Protein AF-A0A7Y1UC31-F1 (afdb_monomer_lite)

Structure (mmCIF, N/CA/C/O backbone):
data_AF-A0A7Y1UC31-F1
#
_entry.id   AF-A0A7Y1UC31-F1
#
loop_
_atom_site.group_PDB
_atom_site.id
_atom_site.type_symbol
_atom_site.label_atom_id
_atom_site.label_alt_id
_atom_site.label_comp_id
_atom_site.label_asym_id
_atom_site.label_entity_id
_atom_site.label_seq_id
_atom_site.pdbx_PDB_ins_code
_atom_site.Cartn_x
_atom_site.Cartn_y
_atom_site.Cartn_z
_atom_site.occupancy
_atom_site.B_iso_or_equiv
_atom_site.auth_seq_id
_atom_site.auth_comp_id
_atom_site.auth_asym_id
_atom_site.auth_atom_id
_atom_site.pdbx_PDB_model_num
ATOM 1 N N . MET A 1 1 ? -0.545 -7.741 11.099 1.00 80.56 1 MET A N 1
ATOM 2 C CA . MET A 1 1 ? -1.827 -8.349 10.677 1.00 80.56 1 MET A CA 1
ATOM 3 C C . MET A 1 1 ? -1.901 -8.213 9.181 1.00 80.56 1 MET A C 1
ATOM 5 O O . MET A 1 1 ? -1.571 -7.141 8.699 1.00 80.56 1 MET A O 1
ATOM 9 N N . GLN A 1 2 ? -2.310 -9.262 8.471 1.00 84.81 2 GLN A N 1
ATOM 10 C CA . GLN A 1 2 ? -2.286 -9.277 7.010 1.00 84.81 2 GLN A CA 1
ATOM 11 C C . GLN A 1 2 ? -3.674 -8.972 6.447 1.00 84.81 2 GLN A C 1
ATOM 13 O O . GLN A 1 2 ? -4.667 -9.554 6.890 1.00 84.81 2 GLN A O 1
ATOM 18 N N . LEU A 1 3 ? -3.747 -8.042 5.497 1.00 90.06 3 LEU A N 1
ATOM 19 C CA . LEU A 1 3 ? -4.995 -7.600 4.880 1.00 90.06 3 LEU A CA 1
ATOM 20 C C . LEU A 1 3 ? -4.835 -7.474 3.365 1.00 90.06 3 LEU A C 1
ATOM 22 O O . LEU A 1 3 ? -3.748 -7.207 2.862 1.00 90.06 3 LEU A O 1
ATOM 26 N N . LYS A 1 4 ? -5.944 -7.644 2.642 1.00 92.25 4 LYS A N 1
ATOM 27 C CA . LYS A 1 4 ? -6.032 -7.404 1.198 1.00 92.25 4 LYS A CA 1
ATOM 28 C C . LYS A 1 4 ? -6.689 -6.067 0.930 1.00 92.25 4 LYS A C 1
ATOM 30 O O . LYS A 1 4 ? -7.723 -5.762 1.524 1.00 92.25 4 LYS A O 1
ATOM 35 N N . GLY A 1 5 ? -6.148 -5.314 -0.016 1.00 93.69 5 GLY A N 1
ATOM 36 C CA . GLY A 1 5 ? -6.788 -4.094 -0.481 1.00 93.69 5 GLY A CA 1
ATOM 37 C C . GLY A 1 5 ? -6.381 -3.703 -1.891 1.00 93.69 5 GLY A C 1
ATOM 38 O O . GLY A 1 5 ? -5.466 -4.272 -2.480 1.00 93.69 5 GLY A O 1
ATOM 39 N N . LEU A 1 6 ? -7.110 -2.733 -2.430 1.00 94.00 6 LEU A N 1
ATOM 40 C CA . LEU A 1 6 ? -6.914 -2.196 -3.768 1.00 94.00 6 LEU A CA 1
ATOM 41 C C . LEU A 1 6 ? -6.015 -0.966 -3.706 1.00 94.00 6 LEU A C 1
ATOM 43 O O . LEU A 1 6 ? -6.310 -0.022 -2.975 1.00 94.00 6 LEU A O 1
ATOM 47 N N . VAL A 1 7 ? -4.964 -0.930 -4.514 1.00 92.06 7 VAL A N 1
ATOM 48 C CA . VAL A 1 7 ? -4.100 0.244 -4.631 1.00 92.06 7 VAL A CA 1
ATOM 49 C C . VAL A 1 7 ? -4.851 1.338 -5.386 1.00 92.06 7 VAL A C 1
ATOM 51 O O . VAL A 1 7 ? -5.122 1.215 -6.580 1.00 92.06 7 VAL A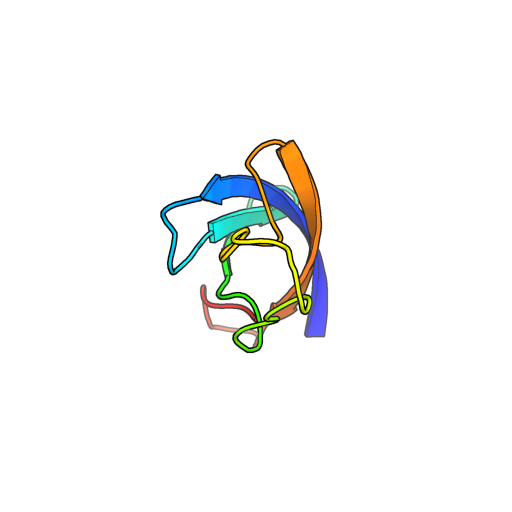 O 1
ATOM 54 N N . THR A 1 8 ? -5.188 2.425 -4.698 1.00 92.38 8 THR A N 1
ATOM 55 C CA . THR A 1 8 ? -5.916 3.569 -5.270 1.00 92.38 8 THR A CA 1
ATOM 56 C C . THR A 1 8 ? -4.976 4.683 -5.718 1.00 92.38 8 THR A C 1
ATOM 58 O O . THR A 1 8 ? -5.284 5.411 -6.661 1.00 92.38 8 THR A O 1
ATOM 61 N N . LYS A 1 9 ? -3.811 4.811 -5.074 1.00 89.94 9 LYS A N 1
ATOM 62 C CA . LYS A 1 9 ? -2.760 5.769 -5.443 1.00 89.94 9 LYS A CA 1
ATOM 63 C C . LYS A 1 9 ? -1.389 5.129 -5.313 1.00 89.94 9 LYS A C 1
ATOM 65 O O . LYS A 1 9 ? -1.153 4.365 -4.385 1.00 89.94 9 LYS A O 1
ATOM 70 N N . SER A 1 10 ? -0.468 5.495 -6.200 1.00 84.25 10 SER A N 1
ATOM 71 C CA . SER A 1 10 ? 0.941 5.126 -6.086 1.00 84.25 10 SER A CA 1
ATOM 72 C C . SER A 1 10 ? 1.819 6.343 -6.362 1.00 84.25 10 SER A C 1
ATOM 74 O O . SER A 1 10 ? 1.797 6.905 -7.453 1.00 84.25 10 SER A O 1
ATOM 76 N N . THR A 1 11 ? 2.565 6.774 -5.347 1.00 80.00 11 THR A N 1
ATOM 77 C CA . THR A 1 11 ? 3.435 7.965 -5.362 1.00 80.00 11 THR A CA 1
ATOM 78 C C . THR A 1 11 ? 4.920 7.599 -5.484 1.00 80.00 11 THR A C 1
ATOM 80 O O . THR A 1 11 ? 5.799 8.365 -5.100 1.00 80.00 11 THR A O 1
ATOM 83 N N . GLY A 1 12 ? 5.226 6.404 -6.001 1.00 72.06 12 GLY A N 1
ATOM 84 C CA . GLY A 1 12 ? 6.588 5.925 -6.275 1.00 72.06 12 GLY A CA 1
ATOM 85 C C . GLY A 1 12 ? 7.370 5.419 -5.056 1.00 72.06 12 GLY A C 1
ATOM 86 O O . GLY A 1 12 ? 8.151 4.483 -5.197 1.00 72.06 12 GLY A O 1
ATOM 87 N N . SER A 1 13 ? 7.137 5.982 -3.867 1.00 75.31 13 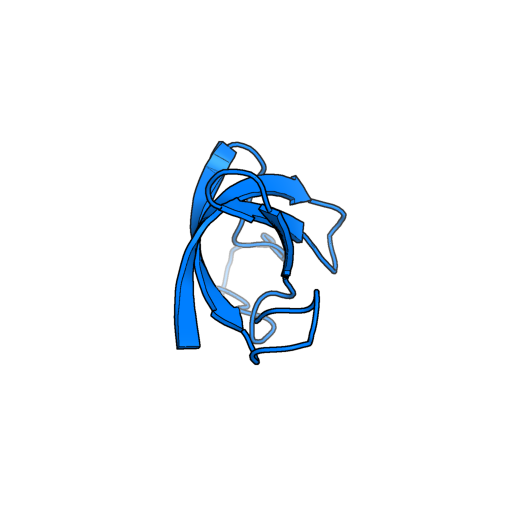SER A N 1
ATOM 88 C CA . SER A 1 13 ? 7.745 5.528 -2.598 1.00 75.31 13 SER A CA 1
ATOM 89 C C . SER A 1 13 ? 6.730 4.913 -1.631 1.00 75.31 13 SER A C 1
ATOM 91 O O . SER A 1 13 ? 7.081 4.052 -0.829 1.00 75.31 13 SER A O 1
ATOM 93 N N . SER A 1 14 ? 5.476 5.352 -1.715 1.00 84.94 14 SER A N 1
ATOM 94 C CA . SER A 1 14 ? 4.343 4.865 -0.931 1.00 84.94 14 SER A CA 1
ATOM 95 C C . SER A 1 14 ? 3.107 4.773 -1.819 1.00 84.94 14 SER A C 1
ATOM 97 O O . SER A 1 14 ? 2.941 5.556 -2.765 1.00 84.94 14 SER A O 1
ATOM 99 N N . SER A 1 15 ? 2.250 3.811 -1.512 1.00 90.31 15 SER A N 1
ATOM 100 C CA . SER A 1 15 ? 1.003 3.532 -2.210 1.00 90.31 15 SER A CA 1
ATOM 101 C C . SER A 1 15 ? -0.144 3.548 -1.207 1.00 90.31 15 SER A C 1
ATOM 103 O O . SER A 1 15 ? 0.008 3.074 -0.086 1.00 90.31 15 SER A O 1
ATOM 105 N N . ILE A 1 16 ? -1.293 4.090 -1.597 1.00 92.19 16 ILE A N 1
ATOM 106 C CA . ILE A 1 16 ? -2.501 4.043 -0.774 1.00 92.19 16 ILE A CA 1
ATOM 107 C C . ILE A 1 16 ? -3.290 2.807 -1.162 1.00 92.19 16 ILE A C 1
ATOM 109 O O . ILE A 1 16 ? -3.638 2.629 -2.331 1.00 92.19 16 ILE A O 1
ATOM 113 N N . VAL A 1 17 ? -3.556 1.963 -0.174 1.00 92.81 17 VAL A N 1
ATOM 114 C CA . VAL A 1 17 ? -4.288 0.714 -0.318 1.00 92.81 17 VAL A CA 1
ATOM 115 C C . VAL A 1 17 ? -5.616 0.846 0.411 1.00 92.81 17 VAL A C 1
ATOM 117 O O . VAL A 1 17 ? -5.664 1.067 1.618 1.00 92.81 17 VAL A O 1
ATOM 120 N N . LYS A 1 18 ? -6.715 0.708 -0.324 1.00 93.12 18 LYS A N 1
ATOM 121 C CA . LYS A 1 18 ? -8.069 0.738 0.219 1.00 93.12 18 LYS A CA 1
ATOM 122 C C . LYS A 1 18 ? -8.534 -0.676 0.548 1.00 93.12 18 LYS A C 1
ATOM 124 O O . LYS A 1 18 ? -8.632 -1.520 -0.343 1.00 93.12 18 LYS A O 1
ATOM 129 N N . ALA A 1 19 ? -8.862 -0.920 1.811 1.00 91.81 19 ALA A N 1
ATOM 130 C CA . ALA A 1 19 ? -9.404 -2.184 2.292 1.00 91.81 19 ALA A CA 1
ATOM 131 C C . ALA A 1 19 ? -10.736 -1.928 3.014 1.00 91.81 19 ALA A C 1
ATOM 133 O O . ALA A 1 19 ? -10.778 -1.445 4.147 1.00 91.81 19 ALA A O 1
ATOM 134 N N . GLY A 1 20 ? -11.844 -2.220 2.325 1.00 88.69 20 GLY A N 1
ATOM 135 C CA . GLY A 1 20 ? -13.187 -1.861 2.788 1.00 88.69 20 GLY A CA 1
ATOM 136 C C .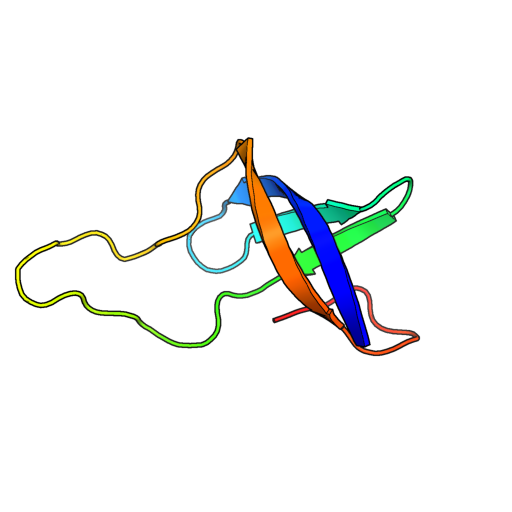 GLY A 1 20 ? -13.380 -0.340 2.840 1.00 88.69 20 GLY A C 1
ATOM 137 O O . GLY A 1 20 ? -13.164 0.349 1.841 1.00 88.69 20 GLY A O 1
ATOM 138 N N . ASP A 1 21 ? -13.763 0.170 4.011 1.00 87.81 21 ASP A N 1
ATOM 139 C CA . ASP A 1 21 ? -13.965 1.602 4.287 1.00 87.81 21 ASP A CA 1
ATOM 140 C C . ASP A 1 21 ? -12.706 2.327 4.794 1.00 87.81 21 ASP A C 1
ATOM 142 O O . ASP A 1 21 ? -12.746 3.531 5.033 1.00 87.81 21 ASP A O 1
ATOM 146 N N . LYS A 1 22 ? -11.580 1.620 4.953 1.00 88.88 22 LYS A N 1
ATOM 147 C CA . LYS A 1 22 ? -10.316 2.203 5.423 1.00 88.88 22 LYS A CA 1
ATOM 148 C C . LYS A 1 22 ? -9.290 2.300 4.301 1.00 88.88 22 LYS A C 1
ATOM 150 O O . LYS A 1 22 ? -9.220 1.440 3.421 1.00 88.88 22 LYS A O 1
ATOM 155 N N . GLU A 1 23 ? -8.470 3.339 4.365 1.00 91.44 23 GLU A N 1
ATOM 156 C CA . GLU A 1 23 ? -7.302 3.526 3.510 1.00 91.44 23 GLU A CA 1
ATOM 157 C C . GLU A 1 23 ? -6.035 3.400 4.353 1.00 91.44 23 GLU A C 1
ATOM 159 O O . GLU A 1 23 ? -5.976 3.889 5.477 1.00 91.44 23 GLU A O 1
ATOM 164 N N . TYR A 1 24 ? -5.034 2.727 3.798 1.00 91.31 24 TYR A N 1
ATOM 165 C CA . TYR A 1 24 ? -3.757 2.461 4.440 1.00 91.31 24 TYR A CA 1
ATOM 166 C C . TYR A 1 24 ? -2.636 3.003 3.568 1.00 91.31 24 TYR A C 1
ATOM 168 O O . TYR A 1 24 ? -2.632 2.806 2.351 1.00 91.31 24 TYR A O 1
ATOM 176 N N . THR A 1 25 ? -1.670 3.675 4.183 1.00 91.38 25 THR A N 1
ATOM 177 C CA . THR A 1 25 ? -0.458 4.108 3.489 1.00 91.38 25 THR A CA 1
ATOM 178 C C . THR A 1 25 ? 0.564 2.986 3.560 1.00 91.38 25 THR A C 1
ATOM 180 O O . THR A 1 25 ? 1.204 2.777 4.587 1.00 91.38 25 THR A O 1
ATOM 183 N N . CYS A 1 26 ? 0.720 2.253 2.465 1.00 90.00 26 CYS A N 1
ATOM 184 C CA . CYS A 1 26 ? 1.620 1.115 2.379 1.00 90.00 26 CYS A CA 1
ATOM 185 C C . CYS A 1 26 ? 2.928 1.483 1.676 1.00 90.00 26 CYS A C 1
ATOM 187 O O . CYS A 1 26 ? 2.937 2.229 0.694 1.00 90.00 26 CYS A O 1
ATOM 189 N N . VAL A 1 27 ? 4.045 0.926 2.137 1.00 87.06 27 VAL A N 1
ATOM 190 C CA . VAL A 1 27 ? 5.336 1.018 1.441 1.00 87.06 27 VAL A CA 1
ATOM 191 C C . VAL A 1 27 ? 5.801 -0.371 1.043 1.00 87.06 27 VAL A C 1
ATOM 193 O O . VAL A 1 27 ? 5.875 -1.266 1.871 1.00 87.06 27 VAL A O 1
ATOM 196 N N . VAL A 1 28 ? 6.146 -0.559 -0.230 1.00 82.88 28 VAL A N 1
ATOM 197 C CA . VAL A 1 28 ? 6.593 -1.871 -0.711 1.00 82.8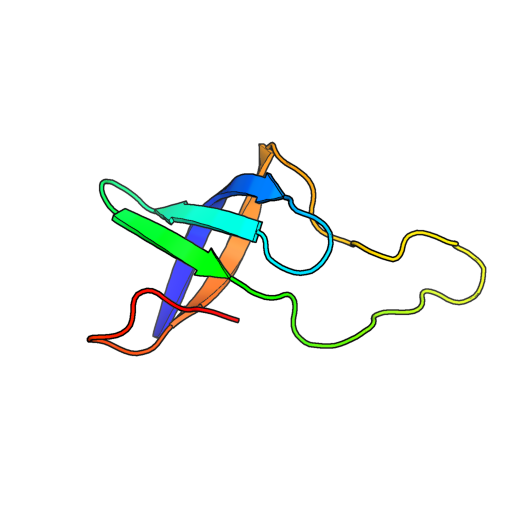8 28 VAL A CA 1
ATOM 198 C C . VAL A 1 28 ? 7.875 -2.276 0.022 1.00 82.88 28 VAL A C 1
ATOM 200 O O . VAL A 1 28 ? 8.871 -1.542 0.022 1.00 82.88 28 VAL A O 1
ATOM 203 N N . ARG A 1 29 ? 7.868 -3.464 0.639 1.00 76.06 29 ARG A N 1
ATOM 204 C CA . ARG A 1 29 ? 9.031 -3.992 1.360 1.00 76.06 29 ARG A CA 1
ATOM 205 C C . ARG A 1 29 ? 10.203 -4.265 0.414 1.00 76.06 29 ARG A C 1
ATOM 207 O O . ARG A 1 29 ? 10.308 -5.323 -0.201 1.00 76.06 29 ARG A O 1
ATOM 214 N N . GLY A 1 30 ? 11.155 -3.338 0.393 1.00 67.38 30 GLY A N 1
ATOM 215 C CA . GLY A 1 30 ? 12.438 -3.500 -0.287 1.00 67.38 30 GLY A CA 1
ATOM 216 C C . GLY A 1 30 ? 12.438 -3.063 -1.753 1.00 67.38 30 GLY A C 1
ATOM 217 O O . GLY A 1 30 ? 11.419 -2.997 -2.430 1.00 67.38 30 GLY A O 1
ATOM 218 N N . LYS A 1 31 ? 13.638 -2.758 -2.261 1.00 59.09 31 LYS A N 1
ATOM 219 C CA . LYS A 1 31 ? 13.871 -2.437 -3.675 1.00 59.09 31 LYS A CA 1
ATOM 220 C C . LYS A 1 31 ? 14.056 -3.740 -4.449 1.00 59.09 31 LYS A C 1
ATOM 222 O O . LYS A 1 31 ? 15.188 -4.195 -4.614 1.00 59.09 31 LYS A O 1
ATOM 227 N N . PHE A 1 32 ? 12.964 -4.351 -4.904 1.00 58.66 32 PHE A N 1
ATOM 228 C CA . PHE A 1 32 ? 13.036 -5.472 -5.843 1.00 58.66 32 PHE A CA 1
ATOM 229 C C . PHE A 1 32 ? 13.595 -4.971 -7.182 1.00 58.66 32 PHE A C 1
ATOM 231 O O . PHE A 1 32 ? 12.867 -4.537 -8.065 1.00 58.66 32 PHE A O 1
ATOM 238 N N . ARG A 1 33 ? 14.922 -5.000 -7.336 1.00 55.56 33 ARG A N 1
ATOM 239 C CA . ARG A 1 33 ? 15.564 -4.857 -8.646 1.00 55.56 33 ARG A CA 1
ATOM 240 C C . ARG A 1 33 ? 15.502 -6.213 -9.332 1.00 55.56 33 ARG A C 1
ATOM 242 O O . ARG A 1 33 ? 16.376 -7.056 -9.127 1.00 55.56 33 ARG A O 1
ATOM 249 N N . LEU A 1 34 ? 14.464 -6.429 -10.134 1.00 60.81 34 LEU A N 1
ATOM 250 C CA . LEU A 1 34 ? 14.472 -7.501 -11.124 1.00 60.81 34 LEU A CA 1
ATOM 251 C C . LEU A 1 34 ? 15.648 -7.214 -12.065 1.00 60.81 34 LEU A C 1
ATOM 253 O O . LEU A 1 34 ? 15.661 -6.201 -1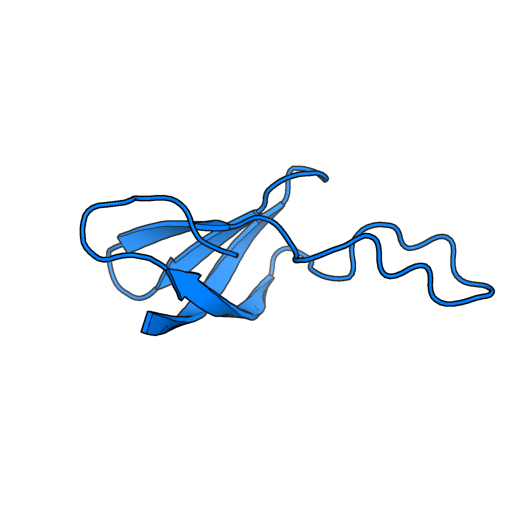2.762 1.00 60.81 34 LEU A O 1
ATOM 257 N N . LYS A 1 35 ? 16.694 -8.052 -12.020 1.00 57.00 35 LYS A N 1
ATOM 258 C CA . LYS A 1 35 ? 17.843 -7.918 -12.924 1.00 57.00 35 LYS A CA 1
ATOM 259 C C . LYS A 1 35 ? 17.294 -7.849 -14.353 1.00 57.00 35 LYS A C 1
ATOM 261 O O . LYS A 1 35 ? 16.665 -8.810 -14.788 1.00 57.00 35 LYS A O 1
ATOM 266 N N . ASN A 1 36 ? 17.573 -6.747 -15.053 1.00 57.53 36 ASN A N 1
ATOM 267 C CA . ASN A 1 36 ? 17.150 -6.428 -16.427 1.00 57.53 36 ASN A CA 1
ATOM 268 C C . ASN A 1 36 ? 15.774 -5.753 -16.617 1.00 57.53 36 ASN A C 1
ATOM 270 O O . ASN A 1 36 ? 15.327 -5.661 -17.756 1.00 57.53 36 ASN A O 1
ATOM 274 N N . ILE A 1 37 ? 15.115 -5.250 -15.565 1.00 58.84 37 ILE A N 1
ATOM 275 C CA . ILE A 1 37 ? 13.910 -4.415 -15.718 1.00 58.84 37 ILE A CA 1
ATOM 276 C C . ILE A 1 37 ? 14.039 -3.174 -14.826 1.00 58.84 37 ILE A C 1
ATOM 278 O O . ILE A 1 37 ? 14.098 -3.293 -13.604 1.00 58.84 37 ILE A O 1
ATOM 282 N N . ASP A 1 38 ? 14.040 -1.979 -15.423 1.00 57.19 38 ASP A N 1
ATOM 283 C CA . ASP A 1 38 ? 14.033 -0.677 -14.727 1.00 57.19 38 ASP A CA 1
ATOM 284 C C . ASP A 1 38 ? 12.672 -0.345 -14.081 1.00 57.19 38 ASP A C 1
ATOM 286 O O . ASP A 1 38 ? 12.308 0.817 -13.904 1.00 57.19 38 ASP A O 1
ATOM 290 N N . LEU A 1 39 ? 11.888 -1.363 -13.718 1.00 53.72 39 LEU A N 1
ATOM 291 C CA . LEU A 1 39 ? 10.664 -1.168 -12.959 1.00 53.72 39 LEU A CA 1
ATOM 292 C C . LEU A 1 39 ? 11.035 -1.079 -11.477 1.00 53.72 39 LEU A C 1
ATOM 294 O O . LEU A 1 39 ? 11.303 -2.078 -10.815 1.00 53.72 39 LEU A O 1
ATOM 298 N N . THR A 1 40 ? 11.088 0.144 -10.958 1.00 61.00 40 THR A N 1
ATOM 299 C CA . THR A 1 40 ? 11.392 0.421 -9.547 1.00 61.00 40 THR A CA 1
ATOM 300 C C . THR A 1 40 ? 10.202 0.207 -8.621 1.00 61.00 40 THR A C 1
ATOM 302 O O . THR A 1 40 ? 10.402 0.096 -7.412 1.00 61.00 40 THR A O 1
ATOM 305 N N . ASN A 1 41 ? 8.991 0.128 -9.176 1.00 63.66 41 ASN A N 1
ATOM 306 C CA . ASN A 1 41 ? 7.762 -0.044 -8.422 1.00 63.66 41 ASN A CA 1
ATOM 307 C C . ASN A 1 41 ? 6.969 -1.252 -8.952 1.00 63.66 41 ASN A C 1
ATOM 309 O O . ASN A 1 41 ? 6.362 -1.152 -10.018 1.00 63.66 41 ASN A O 1
ATOM 313 N N . PRO A 1 42 ? 6.978 -2.392 -8.240 1.00 73.06 42 PRO A N 1
ATOM 314 C CA . PRO A 1 42 ? 6.260 -3.593 -8.655 1.00 73.06 42 PRO A CA 1
ATOM 315 C C . PRO A 1 42 ? 4.741 -3.502 -8.430 1.00 73.06 42 PRO A C 1
ATOM 317 O O . PRO A 1 42 ? 4.049 -4.467 -8.732 1.00 73.06 42 PRO A O 1
ATOM 320 N N . VAL A 1 43 ? 4.234 -2.387 -7.886 1.00 81.75 43 VAL A N 1
ATOM 321 C CA . VAL A 1 43 ? 2.819 -2.186 -7.551 1.00 81.75 43 VAL A CA 1
ATOM 322 C C . VAL A 1 43 ? 2.284 -0.924 -8.230 1.00 81.75 43 VAL A C 1
ATOM 324 O O . VAL A 1 43 ? 2.811 0.173 -8.034 1.00 81.75 43 VAL A O 1
ATOM 327 N N . ALA A 1 44 ? 1.206 -1.062 -8.996 1.00 84.06 44 ALA A N 1
ATOM 328 C CA . ALA A 1 44 ? 0.527 0.013 -9.705 1.00 84.06 44 ALA A CA 1
ATOM 329 C C . ALA A 1 44 ? -0.887 0.267 -9.155 1.00 84.06 44 ALA A C 1
ATOM 331 O O . ALA A 1 44 ? -1.458 -0.519 -8.401 1.00 84.06 44 ALA A O 1
ATOM 332 N N . VAL A 1 45 ? -1.471 1.407 -9.537 1.00 90.06 45 VAL A N 1
ATOM 333 C CA . VAL A 1 45 ? -2.879 1.705 -9.239 1.00 90.06 45 VAL A CA 1
ATOM 334 C C . VAL A 1 45 ? -3.771 0.687 -9.944 1.00 90.06 45 VAL A C 1
ATOM 336 O O . VAL A 1 45 ? -3.622 0.461 -11.142 1.00 90.06 45 VAL A O 1
ATOM 339 N N . GLY A 1 46 ? -4.713 0.109 -9.202 1.00 89.56 46 GLY A N 1
ATOM 340 C CA . GLY A 1 46 ? -5.590 -0.961 -9.676 1.00 89.56 46 GLY A CA 1
ATOM 341 C C . GLY A 1 46 ? -5.155 -2.365 -9.254 1.00 89.56 46 GLY A C 1
ATOM 342 O O . GLY A 1 46 ? -5.960 -3.287 -9.367 1.00 89.56 46 GLY A O 1
ATOM 343 N N . ASP A 1 47 ? -3.943 -2.534 -8.717 1.00 89.75 47 ASP A N 1
ATOM 344 C CA . ASP A 1 47 ? -3.500 -3.826 -8.194 1.00 89.75 47 ASP A CA 1
ATOM 345 C C . ASP A 1 47 ? -4.178 -4.151 -6.858 1.00 89.75 47 ASP A C 1
ATOM 347 O O . ASP A 1 47 ? -4.344 -3.287 -5.990 1.00 89.75 47 ASP A O 1
ATOM 351 N N . ILE A 1 48 ? -4.541 -5.422 -6.671 1.00 90.75 48 ILE A N 1
ATOM 352 C CA . ILE A 1 48 ? -4.930 -5.956 -5.364 1.00 90.75 48 ILE A CA 1
ATOM 353 C C . ILE A 1 48 ? -3.678 -6.513 -4.696 1.00 90.75 48 ILE A C 1
ATOM 355 O O . ILE A 1 48 ? -3.047 -7.430 -5.220 1.00 90.75 48 ILE A O 1
ATOM 359 N N . VAL A 1 49 ? -3.345 -5.976 -3.526 1.00 90.00 49 VAL A N 1
ATOM 360 C CA . VAL A 1 49 ? -2.140 -6.338 -2.774 1.00 90.00 49 VAL A CA 1
ATOM 361 C C . VAL A 1 49 ? -2.491 -6.884 -1.397 1.00 90.00 49 VAL A C 1
ATOM 363 O O . VAL A 1 49 ? -3.480 -6.477 -0.784 1.00 90.00 49 VAL A O 1
ATOM 366 N N . GLU A 1 50 ? -1.662 -7.808 -0.915 1.00 91.50 50 GLU A N 1
ATOM 367 C CA . GLU A 1 50 ? -1.591 -8.166 0.502 1.00 91.50 50 GLU A CA 1
ATOM 368 C C . GLU A 1 50 ? -0.541 -7.296 1.177 1.00 91.50 50 GLU A C 1
ATOM 370 O O . GLU A 1 50 ? 0.569 -7.169 0.666 1.00 91.50 50 GLU A O 1
ATOM 375 N N . PHE A 1 51 ? -0.900 -6.709 2.313 1.00 90.38 51 PHE A N 1
ATOM 376 C CA . PHE A 1 51 ? -0.003 -5.887 3.113 1.00 90.38 51 PHE A CA 1
ATOM 377 C C . PHE A 1 51 ? -0.163 -6.218 4.593 1.00 90.38 51 PHE A C 1
ATOM 379 O O . PHE A 1 51 ? -1.232 -6.639 5.050 1.00 90.38 51 PHE A O 1
ATOM 386 N N . ASP A 1 52 ? 0.911 -6.011 5.343 1.00 90.38 52 ASP A N 1
ATOM 387 C CA . ASP A 1 52 ? 0.919 -6.120 6.790 1.00 90.38 52 ASP A CA 1
ATOM 388 C C . ASP A 1 52 ? 0.742 -4.739 7.430 1.00 90.38 52 ASP A C 1
ATOM 390 O O . ASP A 1 52 ? 1.367 -3.759 7.031 1.00 90.38 52 ASP A O 1
ATOM 394 N N . PHE A 1 53 ? -0.110 -4.657 8.450 1.00 88.56 53 PHE A N 1
ATOM 395 C CA . PHE A 1 53 ? -0.344 -3.440 9.229 1.00 88.56 53 PHE A CA 1
ATOM 396 C C . PHE A 1 53 ? -0.367 -3.733 10.736 1.00 88.56 53 PHE A C 1
ATOM 398 O O . PHE A 1 53 ? -0.572 -4.880 11.165 1.00 88.56 53 PHE A O 1
ATOM 405 N N . ASN A 1 54 ? -0.155 -2.688 11.539 1.00 84.06 54 ASN A N 1
ATOM 406 C CA . ASN A 1 54 ? -0.303 -2.729 12.994 1.00 84.06 54 ASN A CA 1
ATOM 407 C C . ASN A 1 54 ? -1.651 -2.120 13.398 1.00 84.06 54 ASN A C 1
ATOM 409 O O . ASN A 1 54 ? -2.041 -1.072 12.887 1.00 84.06 54 ASN A O 1
ATOM 413 N N . GLU A 1 55 ? -2.371 -2.763 14.321 1.00 72.25 55 GLU A N 1
ATOM 414 C CA . GLU A 1 55 ? -3.607 -2.192 14.871 1.00 72.25 55 GLU A CA 1
ATOM 415 C C . GLU A 1 55 ? -3.293 -0.874 15.592 1.00 72.25 55 GLU A C 1
ATO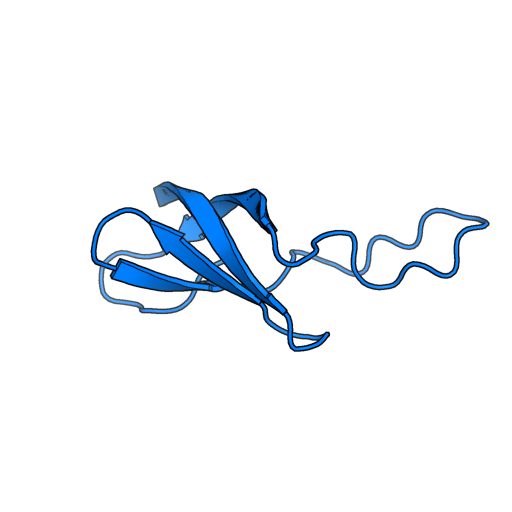M 417 O O . GLU A 1 55 ? -2.491 -0.847 16.523 1.00 72.25 55 GLU A O 1
ATOM 422 N N . GLY A 1 56 ? -3.916 0.216 15.137 1.00 73.62 56 GLY A N 1
ATOM 423 C CA . GLY A 1 56 ? -3.691 1.571 15.651 1.00 73.62 56 GLY A CA 1
ATOM 424 C C . GLY A 1 56 ? -2.826 2.462 14.755 1.00 73.62 56 GLY A C 1
ATOM 425 O O . GLY A 1 56 ? -2.758 3.658 15.019 1.00 73.62 56 GLY A O 1
ATOM 426 N N . ASP A 1 57 ? -2.230 1.916 13.691 1.00 77.00 57 ASP A N 1
ATOM 427 C CA . ASP A 1 57 ? -1.440 2.674 12.719 1.00 77.00 57 ASP A CA 1
ATOM 428 C C . ASP A 1 57 ? -2.127 2.688 11.343 1.00 77.00 57 ASP A C 1
ATOM 430 O O . ASP A 1 57 ? -2.693 1.686 10.898 1.00 77.00 57 ASP A O 1
ATOM 434 N N . GLU A 1 58 ? -2.081 3.829 10.658 1.00 80.06 58 GLU A N 1
ATOM 435 C CA . GLU A 1 58 ? -2.597 3.985 9.287 1.00 80.06 58 GLU A CA 1
ATOM 436 C C . GLU A 1 58 ? -1.544 3.588 8.233 1.00 80.06 58 GLU A C 1
ATOM 438 O O . GLU A 1 58 ? -1.777 3.715 7.027 1.00 80.06 58 GLU A O 1
ATOM 443 N N . SER A 1 59 ? -0.387 3.088 8.683 1.00 83.12 59 SER A N 1
ATOM 444 C CA . SER A 1 59 ? 0.743 2.690 7.844 1.00 83.12 59 SER A CA 1
ATOM 445 C C . SER A 1 59 ? 0.868 1.166 7.733 1.00 83.12 59 SER A C 1
ATOM 447 O O . SER A 1 59 ? 0.745 0.439 8.723 1.00 83.12 59 SER A O 1
ATOM 449 N N . GLY A 1 60 ? 1.162 0.674 6.528 1.00 83.75 60 GLY A N 1
ATOM 450 C CA . GLY A 1 60 ? 1.406 -0.743 6.242 1.00 83.75 60 GLY A CA 1
ATOM 451 C C . GLY A 1 60 ? 2.657 -0.990 5.392 1.00 83.75 60 GLY A C 1
ATOM 452 O O . GLY A 1 60 ? 3.279 -0.054 4.885 1.00 83.75 60 GLY A O 1
ATOM 453 N N . VAL A 1 61 ? 3.036 -2.258 5.233 1.00 83.12 61 VAL A N 1
ATOM 454 C CA . VAL A 1 61 ? 4.177 -2.723 4.417 1.00 83.12 61 VAL A CA 1
ATOM 455 C C . VAL A 1 61 ? 3.776 -3.890 3.529 1.00 83.12 61 VAL A C 1
ATOM 457 O O . VAL A 1 61 ? 3.074 -4.786 4.043 1.00 83.12 61 VAL A O 1
#

Sequence (61 aa):
MQLKGLVTKSTGSSSIVKAGDKEYTCVVRGKFRLKNIDLTNPVAVGDIVEFDFNEGDESGV

pLDDT: mean 80.97, std 12.23, range [53.72, 94.0]

Secondary structure (DSSP, 8-state):
-EEEEEEEEE-SS-EEEEETTEEEEE--SS----TT-----S--TT-EEEEEB-TT-SEE-

Radius of gyration: 11.65 Å; chains: 1; bounding box: 32×17×32 Å

Foldseek 3Di:
DKAKFFFQDDPLQWTWTDGPPAIATEGPPDQPPPPPDPPRDPDDGGDIDIWDDDVPHSYTD